Protein AF-A0A1A6HHX0-F1 (afdb_monomer)

Foldseek 3Di:
DWKAWPVGDIDDPVRQVVVQVVCVVPPPQNAADPVPRHGTDPVPIDDDVVVVVVVVVVVVVVVVVCVVDPFDADPVPRHGPPDDDPVPD

Structure (mmCIF, N/CA/C/O backbone):
data_AF-A0A1A6HHX0-F1
#
_entry.id   AF-A0A1A6HHX0-F1
#
loop_
_atom_site.group_PDB
_atom_site.id
_atom_site.type_symbol
_atom_site.label_atom_id
_atom_site.label_alt_id
_atom_site.label_comp_id
_atom_site.label_asym_id
_atom_site.label_entity_id
_atom_site.label_seq_id
_atom_site.pdbx_PDB_ins_code
_atom_site.Cartn_x
_atom_site.Cartn_y
_atom_site.Cartn_z
_atom_site.occupancy
_atom_site.B_iso_or_equiv
_atom_site.auth_seq_id
_atom_site.auth_comp_id
_atom_site.auth_asym_id
_atom_site.auth_atom_id
_atom_site.pdbx_PDB_model_num
ATOM 1 N N . GLU A 1 1 ? -4.055 4.273 2.232 1.00 82.31 1 GLU A N 1
ATOM 2 C CA . GLU A 1 1 ? -4.864 4.189 0.997 1.00 82.31 1 GLU A CA 1
ATOM 3 C C . GLU A 1 1 ? -4.448 2.981 0.162 1.00 82.31 1 GLU A C 1
ATOM 5 O O . GLU A 1 1 ? -3.245 2.724 0.080 1.00 82.31 1 GLU A O 1
ATOM 10 N N . PRO A 1 2 ? -5.400 2.213 -0.391 1.00 88.00 2 PRO A N 1
ATOM 11 C CA . PRO A 1 2 ? -5.116 1.078 -1.260 1.00 88.00 2 PRO A CA 1
ATOM 12 C C . PRO A 1 2 ? -4.786 1.521 -2.694 1.00 88.00 2 PRO A C 1
ATOM 14 O O . PRO A 1 2 ? -5.482 2.348 -3.286 1.00 88.00 2 PRO A O 1
ATOM 17 N N . VAL A 1 3 ? -3.742 0.927 -3.263 1.00 88.31 3 VAL A N 1
ATOM 18 C CA . VAL A 1 3 ? -3.236 1.172 -4.615 1.00 88.31 3 VAL A CA 1
ATOM 19 C C . VAL A 1 3 ? -3.098 -0.143 -5.375 1.00 88.31 3 VAL A C 1
ATOM 21 O O . VAL A 1 3 ? -2.510 -1.103 -4.878 1.00 88.31 3 VAL A O 1
ATOM 24 N N . SER A 1 4 ? -3.640 -0.187 -6.589 1.00 90.00 4 SER A N 1
ATOM 25 C CA . SER A 1 4 ? -3.440 -1.282 -7.536 1.00 90.00 4 SER A CA 1
ATOM 26 C C . SER A 1 4 ? -2.170 -1.046 -8.345 1.00 90.00 4 SER A C 1
ATOM 28 O O . SER A 1 4 ? -1.956 0.055 -8.863 1.00 90.00 4 SER A O 1
ATOM 30 N N . ILE A 1 5 ? -1.356 -2.089 -8.489 1.00 89.81 5 ILE A N 1
ATOM 31 C CA . 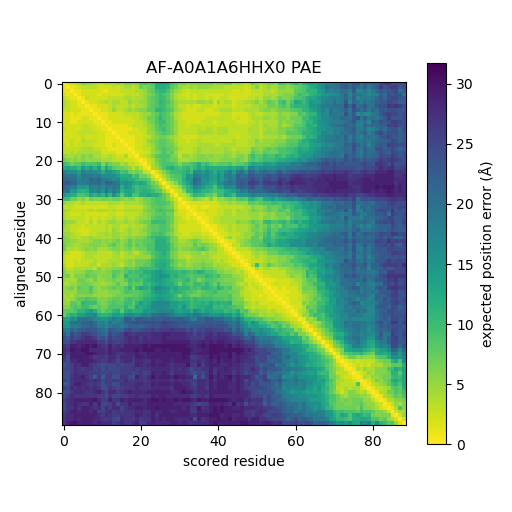ILE A 1 5 ? -0.227 -2.125 -9.422 1.00 89.81 5 ILE A CA 1
ATOM 32 C C . ILE A 1 5 ? -0.657 -2.722 -10.770 1.00 89.81 5 ILE A C 1
ATOM 34 O O . ILE A 1 5 ? -1.718 -3.327 -10.906 1.00 89.81 5 ILE A O 1
ATOM 38 N N . ASN A 1 6 ? 0.176 -2.562 -11.798 1.00 86.81 6 ASN A N 1
ATOM 39 C CA . ASN A 1 6 ? -0.081 -3.033 -13.166 1.00 86.81 6 ASN A CA 1
ATOM 40 C C . ASN A 1 6 ? -0.398 -4.534 -13.282 1.00 86.81 6 ASN A C 1
ATOM 42 O O . ASN A 1 6 ? -1.122 -4.908 -14.198 1.00 86.81 6 ASN A O 1
ATOM 46 N N . CYS A 1 7 ? 0.090 -5.377 -12.369 1.00 89.31 7 CYS A N 1
ATOM 47 C CA . CYS A 1 7 ? -0.239 -6.804 -12.348 1.00 89.31 7 CYS A CA 1
ATOM 48 C C . CYS A 1 7 ? -1.601 -7.125 -11.691 1.00 89.31 7 CYS A C 1
ATOM 50 O O . CYS A 1 7 ? -1.928 -8.292 -11.518 1.00 89.31 7 CYS A O 1
ATOM 52 N N . GLY A 1 8 ? -2.372 -6.118 -11.264 1.00 87.06 8 GLY A N 1
ATOM 53 C CA . GLY A 1 8 ? -3.7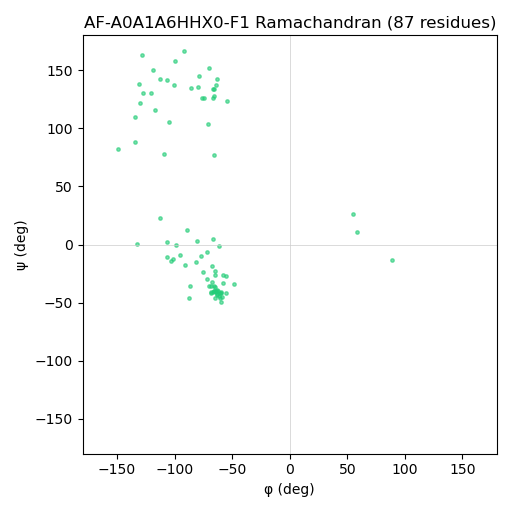09 -6.276 -10.678 1.00 87.06 8 GLY A CA 1
ATOM 54 C C . GLY A 1 8 ? -3.746 -6.471 -9.159 1.00 87.06 8 GLY A C 1
ATOM 55 O O . GLY A 1 8 ? -4.801 -6.294 -8.552 1.00 87.06 8 GLY A O 1
ATOM 56 N N . HIS A 1 9 ? -2.612 -6.752 -8.513 1.00 90.38 9 HIS A N 1
ATOM 57 C CA . HIS A 1 9 ? -2.545 -6.834 -7.053 1.00 90.38 9 HIS A CA 1
ATOM 58 C C . HIS A 1 9 ? -2.701 -5.461 -6.397 1.00 90.38 9 HIS A C 1
ATOM 60 O O . HIS A 1 9 ? -2.357 -4.429 -6.980 1.00 90.38 9 HIS A O 1
ATOM 66 N N . THR A 1 10 ? -3.221 -5.463 -5.171 1.00 88.94 10 THR A N 1
ATOM 67 C CA . THR A 1 10 ? -3.518 -4.245 -4.415 1.00 88.94 10 THR A CA 1
ATOM 68 C C . THR A 1 10 ? -2.742 -4.229 -3.110 1.00 88.94 10 THR A C 1
ATOM 70 O O . THR A 1 10 ? -2.782 -5.192 -2.351 1.00 88.94 10 THR A O 1
ATOM 73 N N . PHE A 1 11 ? -2.063 -3.119 -2.840 1.00 88.44 11 PHE A N 1
ATOM 74 C CA . PHE A 1 11 ? -1.271 -2.904 -1.631 1.00 88.44 11 PHE A CA 1
ATOM 75 C C . PHE A 1 11 ? -1.664 -1.589 -0.974 1.00 88.44 11 PHE A C 1
ATOM 77 O O . PHE A 1 11 ? -2.273 -0.727 -1.600 1.00 88.44 11 PHE A O 1
ATOM 84 N N . CYS A 1 12 ? -1.296 -1.399 0.290 1.00 88.31 12 CYS A N 1
ATOM 85 C CA . CYS A 1 12 ? -1.394 -0.087 0.911 1.00 88.31 12 CYS A CA 1
ATOM 86 C C . CYS A 1 12 ? -0.219 0.807 0.464 1.00 88.31 12 CYS A C 1
ATOM 88 O O . CYS A 1 12 ? 0.890 0.309 0.279 1.00 88.31 12 CYS A O 1
ATOM 90 N N . HIS A 1 13 ? -0.432 2.118 0.298 1.00 84.56 13 HIS A N 1
ATOM 91 C CA . HIS A 1 13 ? 0.623 3.039 -0.157 1.00 84.56 13 HIS A CA 1
ATOM 92 C C . HIS A 1 13 ? 1.885 2.990 0.726 1.00 84.56 13 HIS A C 1
ATOM 94 O O . HIS A 1 13 ? 3.001 2.951 0.211 1.00 84.56 13 HIS A O 1
ATOM 100 N N . SER A 1 14 ? 1.728 2.922 2.054 1.00 85.25 14 SER A N 1
ATOM 101 C CA . SER A 1 14 ? 2.859 2.793 2.986 1.00 85.25 14 SER A CA 1
ATOM 102 C C . SER A 1 14 ? 3.598 1.462 2.830 1.00 85.25 14 SER A C 1
ATOM 104 O O . SER A 1 14 ? 4.825 1.450 2.828 1.00 85.25 14 SER A O 1
ATOM 106 N N . CYS A 1 15 ? 2.865 0.365 2.628 1.00 85.50 15 CYS A N 1
ATOM 107 C CA . CYS A 1 15 ? 3.409 -0.970 2.383 1.00 85.50 15 CYS A CA 1
ATOM 108 C C . CYS A 1 15 ? 4.274 -0.981 1.114 1.00 85.50 15 CYS A C 1
ATOM 110 O O . CYS A 1 15 ? 5.387 -1.498 1.111 1.00 85.50 15 CYS A O 1
ATOM 112 N N . LEU A 1 16 ? 3.765 -0.368 0.041 1.00 84.38 16 LEU A N 1
ATOM 113 C CA . LEU A 1 16 ? 4.452 -0.293 -1.242 1.00 84.38 16 LEU A CA 1
ATOM 114 C C . LEU A 1 16 ? 5.698 0.602 -1.168 1.00 84.38 16 LEU A C 1
ATOM 116 O O . LEU A 1 16 ? 6.754 0.229 -1.668 1.00 84.38 16 LEU A O 1
ATOM 120 N N . SER A 1 17 ? 5.603 1.746 -0.481 1.00 82.81 17 SER A N 1
ATOM 121 C CA . SER A 1 17 ? 6.751 2.631 -0.253 1.00 82.81 17 SER A CA 1
ATOM 122 C C . SER A 1 17 ? 7.837 1.967 0.598 1.00 82.81 17 SER A C 1
ATOM 124 O O . SER A 1 17 ? 9.017 2.123 0.295 1.00 82.81 17 SER A O 1
ATOM 126 N N . GLY A 1 18 ? 7.463 1.211 1.635 1.00 83.12 18 GLY A N 1
ATOM 127 C CA . GLY A 1 18 ? 8.414 0.456 2.455 1.00 83.12 18 GLY A CA 1
ATOM 128 C C . GLY A 1 18 ? 9.139 -0.624 1.654 1.00 83.12 18 GLY A C 1
ATOM 129 O O . GLY A 1 18 ? 10.359 -0.727 1.736 1.00 83.12 18 GLY A O 1
ATOM 130 N N . LEU A 1 19 ? 8.405 -1.361 0.815 1.00 78.81 19 LEU A N 1
ATOM 131 C CA . LEU A 1 19 ? 8.976 -2.387 -0.057 1.00 78.81 19 LEU A CA 1
ATOM 132 C C . LEU A 1 19 ? 10.030 -1.810 -1.014 1.00 78.81 19 LEU A C 1
ATOM 134 O O . LEU A 1 19 ? 11.111 -2.372 -1.151 1.00 78.81 19 LEU A O 1
ATOM 138 N N . TRP A 1 20 ? 9.743 -0.670 -1.645 1.00 77.44 20 TRP A N 1
ATOM 139 C CA . TRP A 1 20 ? 10.680 -0.042 -2.584 1.00 77.44 20 TRP A CA 1
ATOM 140 C C . TRP A 1 20 ? 11.894 0.585 -1.899 1.00 77.44 20 TRP A C 1
ATOM 142 O O . TRP A 1 20 ? 12.975 0.594 -2.475 1.00 77.44 20 TRP A O 1
ATOM 152 N N . LYS A 1 21 ? 11.753 1.059 -0.654 1.00 74.25 21 LYS A N 1
ATOM 153 C CA . LYS A 1 21 ? 12.893 1.541 0.142 1.00 74.25 21 LYS A CA 1
ATOM 154 C C . LYS A 1 21 ? 13.881 0.424 0.485 1.00 74.25 21 LYS A C 1
ATOM 156 O O . LYS A 1 21 ? 15.075 0.682 0.501 1.00 74.25 21 LYS A O 1
ATOM 161 N N . LEU A 1 22 ? 13.392 -0.791 0.738 1.00 66.38 22 LEU A N 1
ATOM 162 C CA . LEU A 1 22 ? 14.231 -1.956 1.047 1.00 66.38 22 LEU A CA 1
ATOM 163 C C . LEU A 1 22 ? 14.934 -2.532 -0.191 1.00 66.38 22 LEU A C 1
ATOM 165 O O . LEU A 1 22 ? 15.956 -3.191 -0.059 1.00 66.38 22 LEU A O 1
ATOM 169 N N . SER A 1 23 ? 14.394 -2.296 -1.390 1.00 62.28 23 SER A N 1
ATOM 170 C CA . SER A 1 23 ? 14.931 -2.868 -2.631 1.00 62.28 23 SER A CA 1
ATOM 171 C C . SER A 1 23 ? 16.126 -2.104 -3.214 1.00 62.28 23 SER A C 1
ATOM 173 O O . SER A 1 23 ? 16.822 -2.655 -4.062 1.00 62.28 23 SER A O 1
ATOM 175 N N . GLY A 1 24 ? 16.393 -0.871 -2.764 1.00 54.41 24 GLY A N 1
ATOM 176 C CA . GLY A 1 24 ? 17.413 0.025 -3.335 1.00 54.41 24 GLY A CA 1
ATOM 177 C C . GLY A 1 24 ? 18.878 -0.414 -3.178 1.00 54.41 24 GLY A C 1
ATOM 178 O O . GLY A 1 24 ? 19.772 0.335 -3.561 1.00 54.41 24 GLY A O 1
ATOM 179 N N . GLU A 1 25 ? 19.135 -1.603 -2.627 1.00 54.31 25 GLU A N 1
ATOM 180 C CA . GLU A 1 25 ? 20.475 -2.183 -2.460 1.00 54.31 25 GLU A CA 1
ATOM 181 C C . GLU A 1 25 ? 20.792 -3.283 -3.496 1.00 54.31 25 GLU A C 1
ATOM 183 O O . GLU A 1 25 ? 21.956 -3.631 -3.682 1.00 54.31 25 GLU A O 1
ATOM 188 N N . SER A 1 26 ? 19.795 -3.801 -4.228 1.00 51.44 26 SER A N 1
ATOM 189 C CA . SER A 1 26 ? 19.984 -4.858 -5.233 1.00 51.44 26 SER A CA 1
ATOM 190 C C . SER A 1 26 ? 19.229 -4.535 -6.527 1.00 51.44 26 SER A C 1
ATOM 192 O O . SER A 1 26 ? 18.003 -4.626 -6.579 1.00 51.44 26 SER A O 1
ATOM 194 N N . GLN A 1 27 ? 19.984 -4.210 -7.578 1.00 51.69 27 GLN A N 1
ATOM 195 C CA . GLN A 1 27 ? 19.545 -3.640 -8.865 1.00 51.69 27 GLN A CA 1
ATOM 196 C C . GLN A 1 27 ? 18.561 -4.501 -9.700 1.00 51.69 27 GLN A C 1
ATOM 198 O O . GLN A 1 27 ? 18.115 -4.054 -10.753 1.00 51.69 27 GLN A O 1
ATOM 203 N N . ASP A 1 28 ? 18.178 -5.702 -9.245 1.00 51.53 28 ASP A N 1
ATOM 204 C CA . ASP A 1 28 ? 17.296 -6.631 -9.980 1.00 51.53 28 ASP A CA 1
ATOM 205 C C . ASP A 1 28 ? 15.859 -6.739 -9.421 1.00 51.53 28 ASP A C 1
ATOM 207 O O . ASP A 1 28 ? 14.982 -7.313 -10.070 1.00 51.53 28 ASP A O 1
ATOM 211 N N . LEU A 1 29 ? 15.577 -6.188 -8.233 1.00 55.91 29 LEU A N 1
ATOM 212 C CA . LEU A 1 29 ? 14.251 -6.259 -7.585 1.00 55.91 29 LEU A CA 1
ATOM 213 C C . LEU A 1 29 ? 13.467 -4.947 -7.615 1.00 55.91 29 LEU A C 1
ATOM 215 O O . LEU A 1 29 ? 12.346 -4.911 -7.098 1.00 55.91 29 LEU A O 1
ATOM 219 N N . ASP A 1 30 ? 14.032 -3.917 -8.249 1.00 65.50 30 ASP A N 1
ATOM 220 C CA . ASP A 1 30 ? 13.733 -2.507 -7.989 1.00 65.50 30 ASP A CA 1
ATOM 221 C C . ASP A 1 30 ? 12.244 -2.175 -7.937 1.00 65.50 30 ASP A C 1
ATOM 223 O O . ASP A 1 30 ? 11.828 -1.373 -7.106 1.00 65.50 30 ASP A O 1
ATOM 227 N N . TYR A 1 31 ? 11.407 -2.845 -8.730 1.00 73.38 31 TYR A N 1
ATOM 228 C CA . TYR A 1 31 ? 9.960 -2.735 -8.607 1.00 73.38 31 TYR A CA 1
ATOM 229 C C . TYR A 1 31 ? 9.310 -4.055 -9.015 1.00 73.38 31 TYR A C 1
ATOM 231 O O . TYR A 1 31 ? 8.866 -4.192 -10.147 1.00 73.38 31 TYR A O 1
ATOM 239 N N . THR A 1 32 ? 9.239 -5.052 -8.132 1.00 83.19 32 THR A N 1
ATOM 240 C CA . THR A 1 32 ? 8.516 -6.310 -8.411 1.00 83.19 32 THR A CA 1
ATOM 241 C C . THR A 1 32 ? 7.363 -6.542 -7.439 1.00 83.19 32 THR A C 1
ATOM 243 O O . THR A 1 32 ? 7.358 -6.085 -6.296 1.00 83.19 32 THR A O 1
ATOM 246 N N . CYS A 1 33 ? 6.324 -7.230 -7.909 1.00 85.19 33 CYS A N 1
ATOM 247 C CA . CYS A 1 33 ? 5.212 -7.635 -7.064 1.00 85.19 33 CYS A CA 1
ATOM 248 C C . CYS A 1 33 ? 5.643 -8.797 -6.163 1.00 85.19 33 CYS A C 1
ATOM 250 O O . CYS A 1 33 ? 6.042 -9.843 -6.664 1.00 85.19 33 CYS A O 1
ATOM 252 N N . THR A 1 34 ? 5.467 -8.686 -4.848 1.00 83.62 34 THR A N 1
ATOM 253 C CA . THR A 1 34 ? 5.820 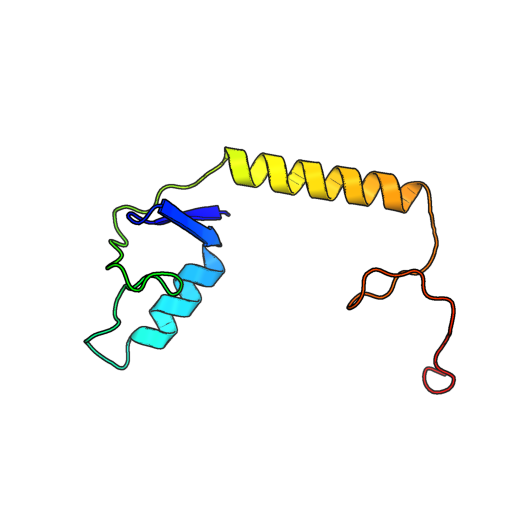-9.766 -3.905 1.00 83.62 34 THR A CA 1
ATOM 254 C C . THR A 1 34 ? 4.983 -11.037 -4.074 1.00 83.62 34 THR A C 1
ATOM 256 O O . THR A 1 34 ? 5.434 -12.114 -3.700 1.00 83.62 34 THR A O 1
ATOM 259 N N . LEU A 1 35 ? 3.785 -10.932 -4.660 1.00 85.44 35 LEU A N 1
ATOM 260 C CA . LEU A 1 35 ? 2.862 -12.060 -4.827 1.00 85.44 35 LEU A CA 1
ATOM 261 C C . LEU A 1 35 ? 3.123 -12.872 -6.100 1.00 85.44 35 LEU A C 1
ATOM 263 O O . LEU A 1 35 ? 2.961 -14.086 -6.099 1.00 85.44 35 LEU A O 1
ATOM 267 N N . CYS A 1 36 ? 3.518 -12.216 -7.192 1.00 87.62 36 CYS A N 1
ATOM 268 C CA . CYS A 1 36 ? 3.648 -12.864 -8.507 1.00 87.62 36 CYS A CA 1
ATOM 269 C C . CYS A 1 36 ? 4.962 -12.564 -9.233 1.00 87.62 36 CYS A C 1
ATOM 271 O O . CYS A 1 36 ? 5.150 -13.016 -10.357 1.00 87.62 36 CYS A O 1
ATOM 273 N N . ARG A 1 37 ? 5.855 -11.779 -8.619 1.00 84.50 37 ARG A N 1
ATOM 274 C CA . ARG A 1 37 ? 7.149 -11.336 -9.168 1.00 84.50 37 ARG A CA 1
ATOM 275 C C . ARG A 1 37 ? 7.063 -10.563 -10.487 1.00 84.50 37 ARG A C 1
ATOM 277 O O . ARG A 1 37 ? 8.085 -10.282 -11.100 1.00 84.50 37 ARG A O 1
ATOM 284 N N . ALA A 1 38 ? 5.861 -10.167 -10.907 1.00 85.44 38 ALA A N 1
ATOM 285 C CA . ALA A 1 38 ? 5.681 -9.328 -12.081 1.00 85.44 38 ALA A CA 1
ATOM 286 C C . ALA A 1 38 ? 6.343 -7.953 -11.870 1.00 85.44 38 ALA A C 1
ATOM 288 O O . ALA A 1 38 ? 6.249 -7.400 -10.767 1.00 85.44 38 ALA A O 1
ATOM 289 N N . PRO A 1 39 ? 6.964 -7.376 -12.912 1.00 83.06 39 PRO A N 1
ATOM 290 C CA . PRO A 1 39 ? 7.544 -6.046 -12.835 1.00 83.06 39 PRO A CA 1
ATOM 291 C C . PRO A 1 39 ? 6.442 -5.009 -12.629 1.00 83.06 39 PRO A C 1
ATOM 293 O O . PRO A 1 39 ? 5.411 -5.012 -13.306 1.00 83.06 39 PRO A O 1
ATOM 296 N N . VAL A 1 40 ? 6.677 -4.104 -11.695 1.00 83.62 40 VAL A N 1
ATOM 297 C CA . VAL A 1 40 ? 5.798 -3.020 -11.285 1.00 83.62 40 VAL A CA 1
ATOM 298 C C . VAL A 1 40 ? 6.270 -1.735 -11.935 1.00 83.62 40 VAL A C 1
ATOM 300 O O . VAL A 1 40 ? 7.457 -1.440 -11.986 1.00 83.62 40 VAL A O 1
ATOM 303 N N . GLN A 1 41 ? 5.325 -0.947 -12.438 1.00 81.81 41 GLN A N 1
ATOM 304 C CA . GLN A 1 41 ? 5.607 0.386 -12.962 1.00 81.81 41 GLN A CA 1
ATOM 305 C C . GLN A 1 41 ? 5.119 1.424 -11.943 1.00 81.81 41 GLN A C 1
ATOM 307 O O . GLN A 1 41 ? 3.909 1.655 -11.874 1.00 81.81 41 GLN A O 1
ATOM 312 N N . PRO A 1 42 ? 6.014 2.085 -11.178 1.00 73.06 42 PRO A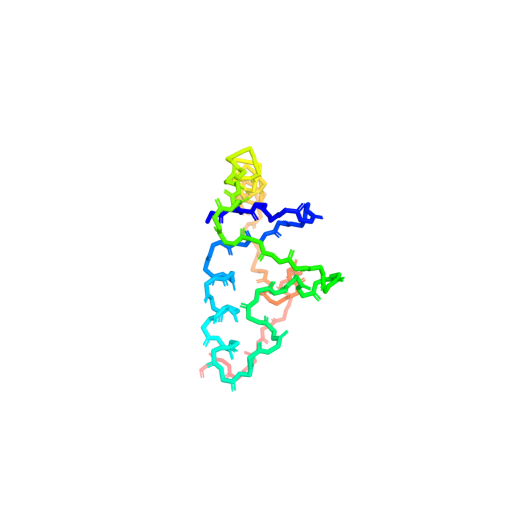 N 1
ATOM 313 C CA . PRO A 1 42 ? 5.631 3.054 -10.143 1.00 73.06 42 PRO A CA 1
ATOM 314 C C . PRO A 1 42 ? 4.797 4.225 -10.664 1.00 73.06 42 PRO A C 1
ATOM 316 O O . PRO A 1 42 ? 3.992 4.801 -9.944 1.00 73.06 42 PRO A O 1
ATOM 319 N N . ARG A 1 43 ? 4.940 4.559 -11.951 1.00 76.50 43 ARG A N 1
ATOM 320 C CA . ARG A 1 43 ? 4.145 5.604 -12.614 1.00 76.50 43 ARG A CA 1
ATOM 321 C C . ARG A 1 43 ? 2.717 5.166 -12.969 1.00 76.50 43 ARG A C 1
ATOM 323 O O . ARG A 1 43 ? 1.926 6.003 -13.382 1.00 76.50 43 ARG A O 1
ATOM 330 N N . LYS A 1 44 ? 2.383 3.876 -12.846 1.00 79.75 44 LYS A N 1
ATOM 331 C CA . LYS A 1 44 ? 1.067 3.299 -13.189 1.00 79.75 44 LYS A CA 1
ATOM 332 C C . LYS A 1 44 ? 0.287 2.800 -11.971 1.00 79.75 44 LYS A C 1
ATOM 334 O O . LYS A 1 44 ? -0.581 1.938 -12.115 1.00 79.75 44 LYS A O 1
ATOM 339 N N . LEU A 1 45 ? 0.581 3.319 -10.780 1.00 83.62 45 LEU A N 1
ATOM 340 C CA . LEU A 1 45 ? -0.242 3.037 -9.608 1.00 83.62 45 LEU A CA 1
ATOM 341 C C . LEU A 1 45 ? -1.625 3.653 -9.779 1.00 83.62 45 LEU A C 1
ATOM 343 O O . LEU A 1 45 ? -1.753 4.815 -10.161 1.00 83.62 45 LEU A O 1
ATOM 347 N N . ARG A 1 46 ? -2.662 2.877 -9.468 1.00 86.88 46 ARG A N 1
ATOM 348 C CA . ARG A 1 46 ? -4.046 3.353 -9.495 1.00 86.88 46 ARG A CA 1
ATOM 349 C C . ARG A 1 46 ? -4.642 3.281 -8.093 1.00 86.88 46 ARG A C 1
ATOM 351 O O . ARG A 1 46 ? -4.777 2.171 -7.576 1.00 86.88 46 ARG A O 1
ATOM 358 N N . PRO A 1 47 ? -5.002 4.409 -7.462 1.00 84.69 47 PRO A N 1
ATOM 359 C CA . PRO A 1 47 ? -5.705 4.379 -6.186 1.00 84.69 47 PRO A CA 1
ATOM 360 C C . PRO A 1 47 ? -7.083 3.725 -6.351 1.00 84.69 47 PRO A C 1
ATOM 362 O O . PRO A 1 47 ? -7.798 4.001 -7.314 1.00 84.69 47 PRO A O 1
ATOM 365 N N . ILE A 1 48 ? -7.462 2.860 -5.407 1.00 86.19 48 ILE A N 1
ATOM 366 C CA . ILE A 1 48 ? -8.755 2.159 -5.414 1.00 86.19 48 ILE A CA 1
ATOM 367 C C . ILE A 1 48 ? -9.638 2.722 -4.299 1.00 86.19 48 ILE A C 1
ATOM 369 O O . ILE A 1 48 ? -9.808 2.121 -3.239 1.00 86.19 48 ILE A O 1
ATOM 373 N N . TRP A 1 49 ? -10.220 3.896 -4.537 1.00 81.50 49 TRP A N 1
ATOM 374 C CA . TRP A 1 49 ? -11.084 4.585 -3.568 1.00 81.50 49 TRP A CA 1
ATOM 375 C C . TRP A 1 49 ? -12.289 3.736 -3.129 1.00 81.50 49 TRP A C 1
ATOM 377 O O . TRP A 1 49 ? -12.685 3.775 -1.966 1.00 81.50 49 TRP A O 1
ATOM 387 N N . GLN A 1 50 ? -12.825 2.897 -4.024 1.00 80.56 50 GLN A N 1
ATOM 388 C CA . GLN A 1 50 ? -13.905 1.958 -3.700 1.00 80.56 50 GLN A CA 1
ATOM 389 C C . GLN A 1 50 ? -13.487 0.959 -2.619 1.00 80.56 50 GLN A C 1
ATOM 391 O O . GLN A 1 50 ? -14.251 0.701 -1.693 1.00 80.56 50 GLN A O 1
ATOM 396 N N . LEU A 1 51 ? -12.258 0.440 -2.699 1.00 77.62 51 LEU A N 1
ATOM 397 C CA . LEU A 1 51 ? -11.743 -0.503 -1.713 1.00 77.62 51 LEU A CA 1
ATOM 398 C C . LEU A 1 51 ? -11.496 0.185 -0.368 1.00 77.62 51 LEU A C 1
ATOM 400 O O . LEU A 1 51 ? -11.764 -0.415 0.666 1.00 77.62 51 LEU A O 1
ATOM 404 N N . ALA A 1 52 ? -11.057 1.449 -0.371 1.00 78.50 52 ALA A N 1
ATOM 405 C CA . ALA A 1 52 ? -10.949 2.236 0.858 1.00 78.50 52 ALA A CA 1
ATOM 406 C C . ALA A 1 52 ? -12.319 2.371 1.546 1.00 78.50 52 ALA A C 1
ATOM 408 O O . ALA A 1 52 ? -12.458 2.013 2.710 1.00 78.50 52 ALA A O 1
ATOM 409 N N . SER A 1 53 ? -13.353 2.758 0.790 1.00 80.56 53 SER A N 1
ATOM 410 C CA . SER A 1 53 ? -14.714 2.902 1.321 1.00 80.56 53 SER A CA 1
ATOM 411 C C . SER A 1 53 ? -15.292 1.588 1.853 1.00 80.56 53 SER A C 1
ATOM 413 O O . SER A 1 53 ? -15.942 1.583 2.896 1.00 80.56 53 SER A O 1
ATOM 415 N N . VAL A 1 54 ? -15.057 0.463 1.166 1.00 82.00 54 VAL A N 1
ATOM 416 C CA . VAL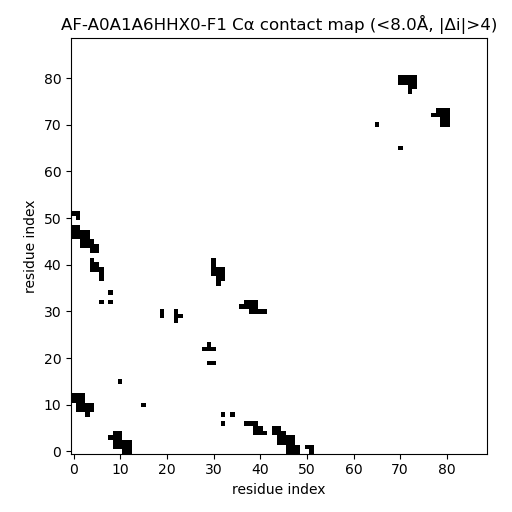 A 1 54 ? -15.497 -0.857 1.645 1.00 82.00 54 VAL A CA 1
ATOM 417 C C . VAL A 1 54 ? -14.773 -1.236 2.934 1.00 82.00 54 VAL A C 1
ATOM 419 O O . VAL A 1 54 ? -15.433 -1.655 3.878 1.00 82.00 54 VAL A O 1
ATOM 422 N N . VAL A 1 55 ? -13.451 -1.053 3.014 1.00 81.06 55 VAL A N 1
ATOM 423 C CA . VAL A 1 55 ? -12.682 -1.329 4.240 1.00 81.06 55 VAL A CA 1
ATOM 424 C C . VAL A 1 55 ? -13.188 -0.485 5.408 1.00 81.06 55 VAL A C 1
ATOM 426 O O . VAL A 1 55 ? -13.364 -1.015 6.503 1.00 81.06 55 VAL A O 1
ATOM 429 N N . ASP A 1 56 ? -13.487 0.792 5.181 1.00 82.06 56 ASP A N 1
ATOM 430 C CA . ASP A 1 56 ? -14.016 1.672 6.224 1.00 82.06 56 ASP A CA 1
ATOM 431 C C . ASP A 1 56 ? -15.419 1.245 6.671 1.00 82.06 56 ASP A C 1
ATOM 433 O O . ASP A 1 56 ? -15.694 1.183 7.867 1.00 8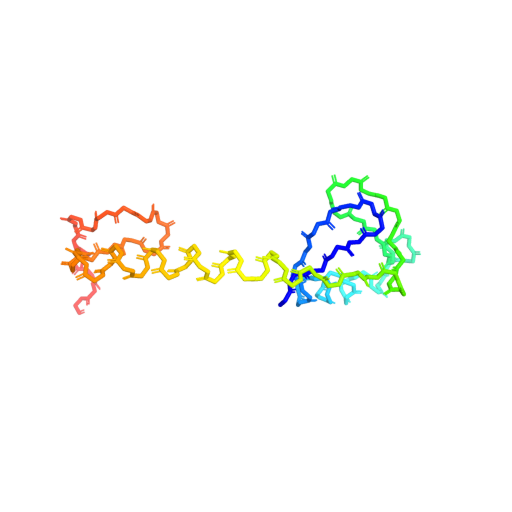2.06 56 ASP A O 1
ATOM 437 N N . LYS A 1 57 ? -16.292 0.848 5.736 1.00 81.19 57 LYS A N 1
ATOM 438 C CA . LYS A 1 57 ? -17.619 0.303 6.066 1.00 81.19 57 LYS A CA 1
ATOM 439 C C . LYS A 1 57 ? -17.539 -1.029 6.809 1.00 81.19 57 LYS A C 1
ATOM 441 O O . LYS A 1 57 ? -18.292 -1.231 7.751 1.00 81.19 57 LYS A O 1
ATOM 446 N N . VAL A 1 58 ? -16.627 -1.925 6.431 1.00 80.06 58 VAL A N 1
ATOM 447 C CA . VAL A 1 58 ? -16.402 -3.197 7.139 1.00 80.06 58 VAL A CA 1
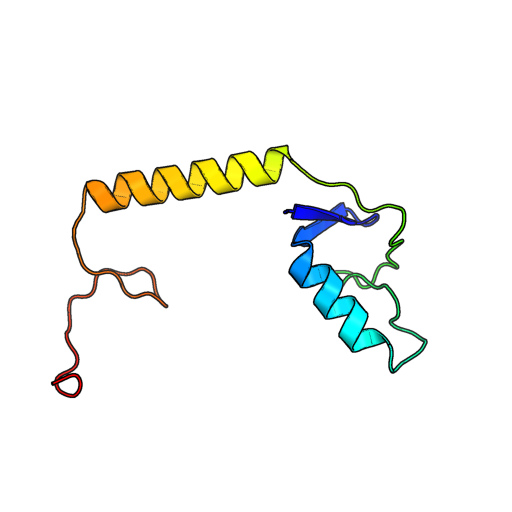ATOM 448 C C . VAL A 1 58 ? -15.886 -2.941 8.556 1.00 80.06 58 VAL A C 1
ATOM 450 O O . VAL A 1 58 ? -16.352 -3.578 9.496 1.00 80.06 58 VAL A O 1
ATOM 453 N N . ARG A 1 59 ? -14.978 -1.974 8.735 1.00 76.94 59 ARG A N 1
ATOM 454 C CA . ARG A 1 59 ? -14.524 -1.540 10.065 1.00 76.94 59 ARG A CA 1
ATOM 455 C C . ARG A 1 59 ? -15.664 -0.972 10.898 1.00 76.94 59 ARG A C 1
ATOM 457 O O . ARG A 1 59 ? -15.783 -1.340 12.056 1.00 7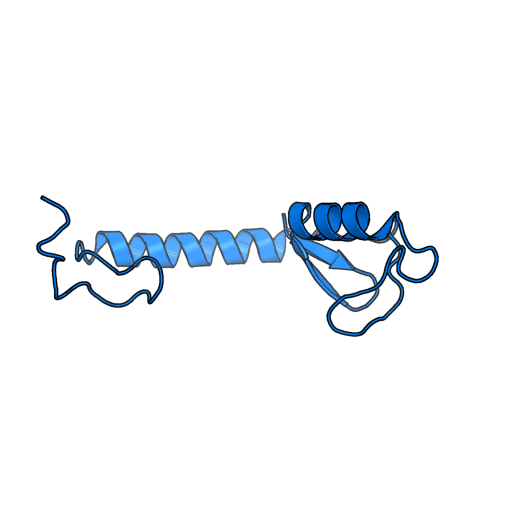6.94 59 ARG A O 1
ATOM 464 N N . LEU A 1 60 ? -16.516 -0.133 10.311 1.00 74.19 60 LEU A N 1
ATOM 465 C CA . LEU A 1 60 ? -17.699 0.410 10.981 1.00 74.19 60 LEU A CA 1
ATOM 466 C C . LEU A 1 60 ? -18.697 -0.683 11.365 1.00 74.19 60 LEU A C 1
ATOM 468 O O . LEU A 1 60 ? -19.244 -0.630 12.456 1.00 74.19 60 LEU A O 1
ATOM 472 N N . LEU A 1 61 ? -18.905 -1.693 10.518 1.00 71.06 61 LEU A N 1
ATOM 473 C CA . LEU A 1 61 ? -19.728 -2.851 10.874 1.00 71.06 61 LEU A CA 1
ATOM 474 C C . L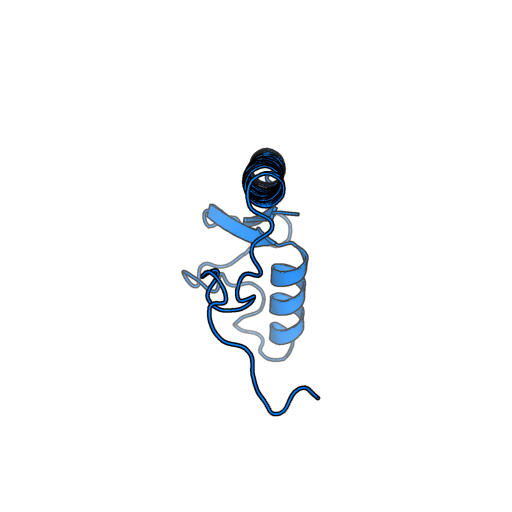EU A 1 61 ? -19.117 -3.628 12.046 1.00 71.06 61 LEU A C 1
ATOM 476 O O . LEU A 1 61 ? -19.841 -3.969 12.973 1.00 71.06 61 LEU A O 1
ATOM 480 N N . GLY A 1 62 ? -17.797 -3.841 12.052 1.00 61.88 62 GLY A N 1
ATOM 481 C CA . GLY A 1 62 ? -17.091 -4.409 13.207 1.00 61.88 62 GLY A CA 1
ATOM 482 C C . GLY A 1 62 ? -17.251 -3.559 14.473 1.00 61.88 62 GLY A C 1
ATOM 483 O O . GLY A 1 62 ? -17.532 -4.091 15.540 1.00 61.88 62 GLY A O 1
ATOM 484 N N . PHE A 1 63 ? -17.186 -2.236 14.335 1.00 53.50 63 PHE A N 1
ATOM 485 C CA . PHE A 1 63 ? -17.363 -1.282 15.431 1.00 53.50 63 PHE A CA 1
ATOM 486 C C . PHE A 1 63 ? -18.810 -1.242 15.962 1.00 53.50 63 PHE A C 1
ATOM 488 O O . PHE A 1 63 ? -19.045 -1.117 17.162 1.00 53.50 63 PHE A O 1
ATOM 495 N N . CYS A 1 64 ? -19.811 -1.390 15.089 1.00 52.50 64 CYS A N 1
ATOM 496 C CA . CYS A 1 64 ? -21.213 -1.540 15.484 1.00 52.50 64 CYS A CA 1
ATOM 497 C C . CYS A 1 64 ? -21.471 -2.872 16.203 1.00 52.50 64 CYS A C 1
ATOM 499 O O . CYS A 1 64 ? -22.307 -2.915 17.102 1.00 52.50 64 CYS A O 1
ATOM 501 N N . VAL A 1 65 ? -20.749 -3.939 15.844 1.00 52.38 65 VAL A N 1
ATOM 502 C CA . VAL A 1 65 ? -20.784 -5.215 16.575 1.00 52.38 65 VAL A CA 1
ATOM 503 C C . VAL A 1 65 ? -20.135 -5.066 17.960 1.00 52.38 65 VAL A C 1
ATOM 505 O O . VAL A 1 65 ? -20.707 -5.535 18.941 1.00 52.38 65 VAL A O 1
ATOM 508 N N . GLU A 1 66 ? -19.021 -4.336 18.079 1.00 49.38 66 GLU A N 1
ATOM 509 C CA . GLU A 1 66 ? -18.363 -4.042 19.367 1.00 49.38 66 GLU A CA 1
ATOM 510 C C . GLU A 1 66 ? -19.221 -3.183 20.312 1.00 49.38 66 GLU A C 1
ATOM 512 O O . GLU A 1 66 ? -19.245 -3.432 21.515 1.00 49.38 66 GLU A O 1
ATOM 517 N N . MET A 1 67 ? -20.001 -2.219 19.806 1.00 48.88 67 MET A N 1
ATOM 518 C CA . MET A 1 67 ? -20.943 -1.468 20.656 1.00 48.88 67 MET A CA 1
ATOM 519 C C . MET A 1 67 ? -22.108 -2.325 21.190 1.00 48.88 67 MET A C 1
ATOM 521 O O . MET A 1 67 ? -22.735 -1.939 22.177 1.00 48.88 67 MET A O 1
ATOM 525 N N . GLY A 1 68 ? -22.384 -3.485 20.579 1.00 50.62 68 GLY A N 1
ATOM 526 C CA . GLY A 1 68 ? -23.369 -4.468 21.051 1.00 50.62 68 GLY A CA 1
ATOM 527 C C . GLY A 1 68 ? -22.803 -5.544 21.988 1.00 50.62 68 GLY A C 1
ATOM 528 O O . GLY A 1 68 ? -23.569 -6.177 22.711 1.00 50.62 68 GLY A O 1
ATOM 529 N N . LEU A 1 69 ? -21.480 -5.733 22.019 1.00 50.75 69 LEU A N 1
ATOM 530 C CA . LEU A 1 69 ? -20.776 -6.644 22.922 1.00 50.75 69 LEU A CA 1
ATOM 531 C C . LEU A 1 69 ? -19.558 -5.931 23.521 1.00 50.75 69 LEU A C 1
ATOM 533 O O . LEU A 1 69 ? -18.441 -6.058 23.024 1.00 50.75 69 LEU A O 1
ATOM 537 N N . LYS A 1 70 ? -19.754 -5.231 24.645 1.00 52.19 70 LYS A N 1
ATOM 538 C CA . LYS A 1 70 ? -18.656 -4.935 25.580 1.00 52.19 70 LYS A CA 1
ATOM 539 C C . LYS A 1 70 ? -18.176 -6.248 26.196 1.00 52.19 70 LYS A C 1
ATOM 541 O O . LYS A 1 70 ? -18.546 -6.591 27.314 1.00 52.19 70 LYS A O 1
ATOM 546 N N . THR A 1 71 ? -17.414 -7.013 25.438 1.00 55.09 71 THR A N 1
ATOM 547 C CA . THR A 1 71 ? -16.705 -8.183 25.935 1.00 55.09 71 THR A CA 1
ATOM 548 C C . THR A 1 71 ? -15.277 -8.038 25.468 1.00 55.09 71 THR A C 1
ATOM 550 O O . THR A 1 71 ? -15.056 -7.883 24.269 1.00 55.09 71 THR A O 1
ATOM 553 N N . ASP A 1 72 ? -14.340 -8.019 26.407 1.00 66.25 72 ASP A N 1
ATOM 554 C CA . ASP A 1 72 ? -12.921 -7.864 26.114 1.00 66.25 72 ASP A CA 1
ATOM 555 C C . ASP A 1 72 ? -12.509 -8.944 25.099 1.00 66.25 72 ASP A C 1
ATOM 557 O O . ASP A 1 72 ? -12.768 -10.125 25.311 1.00 66.25 72 ASP A O 1
ATOM 561 N N . VAL A 1 73 ? -11.954 -8.555 23.950 1.00 71.31 73 VAL A N 1
ATOM 562 C CA . VAL A 1 73 ? -11.533 -9.473 22.875 1.00 71.31 73 VAL A CA 1
ATOM 563 C C . VAL A 1 73 ? -10.015 -9.461 22.734 1.00 71.31 73 VAL A C 1
ATOM 565 O O . VAL A 1 73 ? -9.367 -8.424 22.864 1.00 71.31 73 VAL A O 1
ATOM 568 N N . CYS A 1 74 ? -9.425 -10.622 22.452 1.00 66.88 74 CYS A N 1
ATOM 569 C CA . CYS A 1 74 ? -7.987 -10.761 22.266 1.00 66.88 74 CYS A CA 1
ATOM 570 C C . CYS A 1 74 ? -7.551 -10.014 20.998 1.00 66.88 74 CYS A C 1
ATOM 572 O O . CYS A 1 74 ? -8.046 -10.289 19.906 1.00 66.88 74 CYS A O 1
ATOM 574 N N . THR A 1 75 ? -6.574 -9.114 21.109 1.00 64.19 75 THR A N 1
ATOM 575 C CA . THR A 1 75 ? -6.084 -8.311 19.974 1.00 64.19 75 THR A CA 1
ATOM 576 C C . THR A 1 75 ? -5.413 -9.148 18.878 1.00 64.19 75 THR A C 1
ATOM 578 O O . THR A 1 75 ? -5.434 -8.754 17.711 1.00 64.19 75 THR A O 1
ATOM 581 N N . LEU A 1 76 ? -4.856 -10.312 19.232 1.00 64.75 76 LEU A N 1
ATOM 582 C CA . LEU A 1 76 ? -4.189 -11.226 18.300 1.00 64.75 76 LEU A CA 1
ATOM 583 C C . LEU A 1 76 ? -5.169 -12.212 17.648 1.00 64.75 76 LEU A C 1
ATOM 585 O O . LEU A 1 76 ? -5.141 -12.397 16.432 1.00 64.75 76 LEU A O 1
ATOM 589 N N . HIS A 1 77 ? -6.042 -12.824 18.451 1.00 70.50 77 HIS A N 1
ATOM 590 C CA . HIS A 1 77 ? -6.897 -13.935 18.016 1.00 70.50 77 HIS A CA 1
ATOM 591 C C . HIS A 1 77 ? -8.346 -13.529 17.720 1.00 70.50 77 HIS A C 1
ATOM 593 O O . HIS A 1 77 ? -9.069 -14.291 17.091 1.00 70.50 77 HIS A O 1
ATOM 599 N N . LYS A 1 78 ? -8.770 -12.316 18.110 1.00 64.56 78 LYS A N 1
ATOM 600 C CA . LYS A 1 78 ? -10.139 -11.786 17.934 1.00 64.56 78 LYS A CA 1
ATOM 601 C C . LYS A 1 78 ? -11.236 -12.677 18.527 1.00 64.56 78 LYS A C 1
ATOM 603 O O . LYS A 1 78 ? -12.381 -12.646 18.083 1.00 64.56 78 LYS A O 1
ATOM 608 N N . GLU A 1 79 ? -10.872 -13.453 19.537 1.00 64.69 79 GLU A N 1
ATOM 609 C CA . GLU A 1 79 ? -11.772 -14.267 20.345 1.00 64.69 79 GLU A CA 1
ATOM 610 C C . GLU A 1 79 ? -12.075 -13.548 21.661 1.00 64.69 79 GLU A C 1
ATOM 612 O O . GLU A 1 79 ? -11.312 -12.683 22.098 1.00 64.69 79 GLU A O 1
ATOM 617 N N . GLN A 1 80 ? -13.191 -13.896 22.294 1.00 72.00 80 GLN A N 1
ATOM 618 C CA . GLN A 1 80 ? -13.588 -13.328 23.578 1.00 72.00 80 GLN A CA 1
ATOM 619 C C . GLN A 1 80 ? -12.594 -13.742 24.675 1.00 72.00 80 GLN A C 1
ATOM 621 O O . GLN A 1 80 ? -12.305 -14.925 24.844 1.00 72.00 80 GLN A O 1
ATOM 626 N N . LEU A 1 81 ? -12.063 -12.770 25.418 1.00 69.06 81 LEU A N 1
ATOM 627 C CA . LEU A 1 81 ? -11.173 -12.993 26.553 1.00 69.06 81 LEU A CA 1
ATOM 628 C C . LEU A 1 81 ? -11.986 -13.574 27.708 1.00 69.06 81 LEU A C 1
ATOM 630 O O . LEU A 1 81 ? -12.726 -12.877 28.394 1.00 69.06 81 LEU A O 1
ATOM 634 N N . THR A 1 82 ? -11.848 -14.878 27.918 1.00 69.00 82 THR A N 1
ATOM 635 C CA . THR A 1 82 ? -12.439 -15.579 29.066 1.00 69.00 82 THR A CA 1
ATOM 636 C C . THR A 1 82 ? -11.461 -15.729 30.229 1.00 69.00 82 THR A C 1
ATOM 638 O O . THR A 1 82 ? -11.855 -16.172 31.305 1.00 69.00 82 THR A O 1
ATOM 641 N N . MET A 1 83 ? -10.186 -15.397 30.015 1.00 63.31 83 MET A N 1
ATOM 642 C CA . MET A 1 83 ? -9.098 -15.599 30.967 1.00 63.31 83 MET A CA 1
ATOM 643 C C . MET A 1 83 ? -8.288 -14.309 31.110 1.00 63.31 83 MET A C 1
ATOM 645 O O . MET A 1 83 ? -7.976 -13.664 30.111 1.00 63.31 83 MET A O 1
ATOM 649 N N . PHE A 1 84 ? -7.922 -13.972 32.346 1.00 64.62 84 PHE A N 1
ATOM 650 C CA . PHE A 1 84 ? -7.040 -12.853 32.681 1.00 64.62 84 PHE A CA 1
ATOM 651 C C . PHE A 1 84 ? -5.667 -13.393 33.092 1.00 64.62 84 PHE A C 1
ATOM 653 O O . PHE A 1 84 ? -5.586 -14.430 33.761 1.00 64.62 84 PHE A O 1
ATOM 660 N N . CYS A 1 85 ? -4.590 -12.716 32.690 1.00 63.91 85 CYS A N 1
ATOM 661 C CA . CYS A 1 85 ? -3.245 -13.072 33.127 1.00 63.91 85 CYS A CA 1
ATOM 662 C C . CYS A 1 85 ? -3.041 -12.587 34.566 1.00 63.91 85 CYS A C 1
ATOM 664 O O . CYS A 1 85 ? -3.245 -11.416 34.862 1.00 63.91 85 CYS A O 1
ATOM 666 N N . LYS A 1 86 ? -2.633 -13.481 35.472 1.00 61.59 86 LYS A N 1
ATOM 667 C CA . LYS A 1 86 ? -2.342 -13.131 36.877 1.00 61.59 86 LYS A CA 1
ATOM 668 C C . LYS A 1 86 ? -1.051 -12.325 37.062 1.00 61.59 86 LYS A C 1
ATOM 670 O O . LYS A 1 86 ? -0.753 -11.936 38.182 1.00 61.59 86 LYS A O 1
ATOM 675 N N . GLU A 1 87 ? -0.273 -12.140 36.002 1.00 58.84 87 GLU A N 1
ATOM 676 C CA . GLU A 1 87 ? 1.015 -11.437 36.028 1.00 58.84 87 GLU A CA 1
ATOM 677 C C . GLU A 1 87 ? 0.898 -9.974 35.558 1.00 58.84 87 GLU A C 1
ATOM 679 O O . GLU A 1 87 ? 1.900 -9.269 35.561 1.00 58.84 87 GLU A O 1
ATOM 684 N N . ASP A 1 88 ? -0.309 -9.523 35.183 1.00 61.66 88 ASP A N 1
ATOM 685 C CA . ASP A 1 88 ? -0.610 -8.141 34.767 1.00 61.66 88 ASP A CA 1
ATOM 686 C C . ASP A 1 88 ? -1.018 -7.214 35.948 1.00 61.66 88 ASP A C 1
ATOM 688 O O . ASP A 1 88 ? -1.526 -6.117 35.706 1.00 61.66 88 ASP A O 1
ATOM 692 N N . ASP A 1 89 ? -0.821 -7.645 37.206 1.00 47.16 89 ASP A N 1
ATOM 693 C CA . ASP A 1 89 ? -0.995 -6.819 38.426 1.00 47.16 89 ASP A CA 1
ATOM 694 C C . ASP A 1 89 ? 0.222 -5.909 38.705 1.00 47.16 89 ASP A C 1
ATOM 696 O O . ASP A 1 89 ? 1.376 -6.400 38.644 1.00 47.16 89 ASP A O 1
#

InterPro domains:
  IPR013083 Zinc finger, RING/FYVE/PHD-type [G3DSA:3.30.40.10] (1-63)
  IPR017907 Zinc finger, RING-type, conserved site [PS00518] (7-16)
  IPR050143 Tripartite motif-containing [PTHR24103] (1-88)

Radius of gyration: 19.2 Å; Cα contacts (8 Å, |Δi|>4): 78; chains: 1; bounding box: 44×21×52 Å

Organism: Neotoma lepida (NCBI:txid56216)

Nearest PDB structures (foldseek):
  6s53-assembly2_H  TM=9.079E-01  e=2.073E-04  Homo sapiens
  8a58-assembly1_C  TM=8.060E-01  e=2.706E-04  Homo sapiens
  5olm-assembly1_B  TM=6.173E-01  e=1.814E-04  Homo sapiens
  6yxe-assembly1_A-3  TM=8.941E-01  e=2.791E-03  Homo sapiens

Solvent-accessible surface area (backbone atoms only — not comparable to full-atom values): 5503 Å² total; per-residue (Å²): 102,41,29,28,42,75,82,69,53,72,41,41,53,67,59,52,52,51,54,44,65,70,26,79,83,46,95,86,52,60,44,50,38,93,89,75,63,46,74,45,50,86,92,55,59,41,76,37,66,67,59,45,52,48,54,52,50,53,49,48,51,53,50,57,50,43,76,73,44,94,58,64,56,36,89,88,76,71,43,75,57,87,73,80,71,87,80,78,118

Sequence (89 aa):
EPVSINCGHTFCHSCLSGLWKLSGESQDLDYTCTLCRAPVQPRKLRPIWQLASVVDKVRLLGFCVEMGLKTDVCTLHKEQLTMFCKEDD

Secondary structure (DSSP, 8-state):
-EEE-TTS-EEEHHHHHHHHHHHTTSTT-TTB-TTT-PBP-GGG-EE-HHHHHHHHHHHHHHHHHHHH----B-TTT-SB-----TT--

pLDDT: mean 73.19, std 12.9, range [47.16, 90.38]

Mean predicted aligned error: 14.02 Å